Protein AF-A0A4U3M9Y3-F1 (afdb_monomer)

Secondary structure (DSSP, 8-state):
-EEEE-SSSS-EEEE---HHHHHHHHHHHTPPPPPPSS---HHHHHHHHHGGG-HHHHHHHHHHHHHHHHHHHHHHTT--HHHHHHHHHHHHHHHHHHHHHHHHHHHHHHTT--

Solvent-accessible surface area (backbone atoms only — not comparable to full-atom values): 6788 Å² total; per-residue (Å²): 87,79,48,78,53,76,79,96,56,80,83,40,79,44,81,46,85,41,73,70,52,51,54,48,49,54,53,55,74,72,53,82,83,73,83,70,94,63,87,89,44,72,70,56,54,52,37,68,73,44,50,93,69,25,59,69,54,47,55,54,49,47,53,51,46,55,51,51,45,54,53,39,56,56,52,41,76,77,43,56,73,72,54,30,52,52,34,50,58,50,45,56,51,48,50,53,50,47,58,47,45,54,54,51,55,51,56,55,48,60,66,70,80,107

Foldseek 3Di:
DWDWDDDPDPIDIDDDQDPVNVVVVVVVVPDDDPDDPDDPDPLVVQCVVCPLNCLVVLVVLLVVLVVVLVVLVVCLVPDDPVSVVVSVVSNVVSVVSNVVSVVVNVVSVVVVVD

Organism: NCBI:txid2575442

Structure (mmCIF, N/CA/C/O backbone):
data_AF-A0A4U3M9Y3-F1
#
_entry.id   AF-A0A4U3M9Y3-F1
#
loop_
_atom_site.group_PDB
_atom_site.id
_atom_site.type_symbol
_atom_site.label_atom_id
_atom_site.label_alt_id
_atom_site.label_comp_id
_atom_site.label_asym_id
_atom_site.label_entity_id
_atom_site.label_seq_id
_atom_site.pdbx_PDB_ins_code
_atom_site.Cartn_x
_atom_site.Cartn_y
_atom_site.Cartn_z
_atom_site.occupancy
_atom_site.B_iso_or_equiv
_atom_site.auth_seq_id
_atom_site.auth_comp_id
_atom_site.auth_asym_id
_atom_site.auth_atom_id
_atom_site.pdbx_PDB_model_num
ATOM 1 N N . MET A 1 1 ? -31.447 -4.740 13.528 1.00 58.19 1 MET A N 1
ATOM 2 C CA . MET A 1 1 ? -32.795 -4.172 13.278 1.00 58.19 1 MET A CA 1
ATOM 3 C C . MET A 1 1 ? -32.628 -2.915 12.443 1.00 58.19 1 MET A C 1
ATOM 5 O O . MET A 1 1 ? -31.574 -2.295 12.556 1.00 58.19 1 MET A O 1
ATOM 9 N N . ALA A 1 2 ? -33.591 -2.600 11.576 1.00 66.00 2 ALA A N 1
ATOM 10 C CA . ALA A 1 2 ? -33.560 -1.390 10.760 1.00 66.00 2 ALA A CA 1
ATOM 11 C C . ALA A 1 2 ? -34.576 -0.387 11.314 1.00 66.00 2 ALA A C 1
ATOM 13 O O . ALA A 1 2 ? -35.735 -0.750 11.510 1.00 66.00 2 ALA A O 1
ATOM 14 N N . GLU A 1 3 ? -34.136 0.835 11.591 1.00 68.12 3 GLU A N 1
ATOM 15 C CA . GLU A 1 3 ? -34.989 1.927 12.066 1.00 68.12 3 GLU A CA 1
ATOM 16 C C . GLU A 1 3 ? -34.945 3.069 11.051 1.00 68.12 3 GLU A C 1
ATOM 18 O O . GLU A 1 3 ? -33.887 3.380 10.502 1.00 68.12 3 GLU A O 1
ATOM 23 N N . THR A 1 4 ? -36.096 3.675 10.771 1.00 65.00 4 THR A N 1
ATOM 24 C CA . THR A 1 4 ? -36.205 4.760 9.791 1.00 65.00 4 THR A CA 1
ATOM 25 C C . THR A 1 4 ? -36.381 6.074 10.534 1.00 65.00 4 THR A C 1
ATOM 27 O O . THR A 1 4 ? -37.336 6.216 11.294 1.00 65.00 4 THR A O 1
ATOM 30 N N . GLN A 1 5 ? -35.474 7.032 10.327 1.00 58.25 5 GLN A N 1
ATOM 31 C CA . GLN A 1 5 ? -35.570 8.367 10.927 1.00 58.25 5 GLN A CA 1
ATOM 32 C C . GLN A 1 5 ? -35.864 9.427 9.856 1.00 58.25 5 GLN A C 1
ATOM 34 O O . GLN A 1 5 ? -35.186 9.494 8.827 1.00 58.25 5 GLN A O 1
ATOM 39 N N . GLN A 1 6 ? -36.865 10.274 10.122 1.00 53.84 6 GLN A N 1
ATOM 40 C CA . GLN A 1 6 ? -37.197 11.472 9.344 1.00 53.84 6 GLN A CA 1
ATOM 41 C C . GLN A 1 6 ? -37.090 12.711 10.245 1.00 53.84 6 GLN A C 1
ATOM 43 O O . GLN A 1 6 ? -38.057 13.131 10.871 1.00 53.84 6 GLN A O 1
ATOM 48 N N . GLU A 1 7 ? -35.908 13.326 10.283 1.00 55.41 7 GLU A N 1
ATOM 49 C CA . GLU A 1 7 ? -35.724 14.687 10.801 1.00 55.41 7 GLU A CA 1
ATOM 50 C C . GLU A 1 7 ? -35.435 15.629 9.626 1.00 55.41 7 GLU A C 1
ATOM 52 O O . GLU A 1 7 ? -34.288 15.859 9.250 1.00 55.41 7 GLU A O 1
ATOM 57 N N . GLY A 1 8 ? -36.498 16.129 8.986 1.00 66.06 8 GLY A N 1
ATOM 58 C CA . GLY A 1 8 ? -36.443 17.276 8.064 1.00 66.06 8 GLY A CA 1
ATOM 59 C C . GLY A 1 8 ? -35.620 17.125 6.771 1.00 66.06 8 GLY A C 1
ATOM 60 O O . GLY A 1 8 ? -35.475 18.106 6.045 1.00 66.06 8 GLY A O 1
ATOM 61 N N . GLY A 1 9 ? -35.100 15.934 6.461 1.00 71.75 9 GLY A N 1
ATOM 62 C CA . GLY A 1 9 ? -34.314 15.624 5.259 1.00 71.75 9 GLY A CA 1
ATOM 63 C C . GLY A 1 9 ? -34.713 14.288 4.610 1.00 71.75 9 GLY A C 1
ATOM 64 O O . GLY A 1 9 ? -35.709 13.690 5.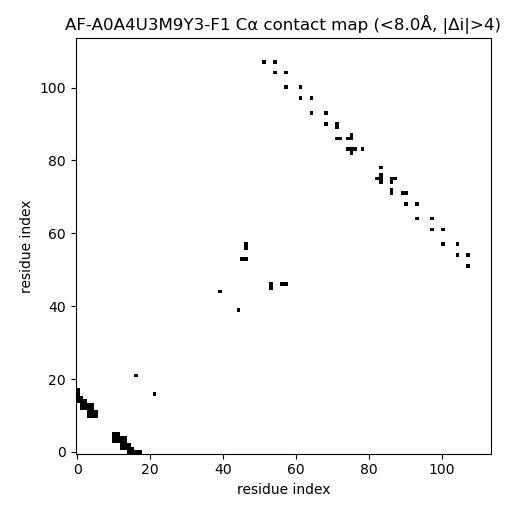018 1.00 71.75 9 GLY A O 1
ATOM 65 N N . PRO A 1 10 ? -33.962 13.807 3.595 1.00 79.00 10 PRO A N 1
ATOM 66 C CA . PRO A 1 10 ? -34.239 12.531 2.933 1.00 79.00 10 PRO A CA 1
ATOM 67 C C . PRO A 1 10 ? -34.314 11.386 3.943 1.00 79.00 10 PRO A C 1
ATOM 69 O O . PRO A 1 10 ? -33.529 11.350 4.890 1.00 79.00 10 PRO A O 1
ATOM 72 N N . GLU A 1 11 ? -35.236 10.455 3.717 1.00 78.69 11 GLU A N 1
ATOM 73 C CA . GLU A 1 11 ? -35.422 9.271 4.553 1.00 78.69 11 GLU A CA 1
ATOM 74 C C . GLU A 1 11 ? -34.104 8.494 4.704 1.00 78.69 11 GLU A C 1
ATOM 76 O O . GLU A 1 11 ? -33.418 8.199 3.720 1.00 78.69 11 GLU A O 1
ATOM 81 N N . ARG A 1 12 ? -33.727 8.191 5.951 1.00 85.81 12 ARG A N 1
ATOM 82 C CA . ARG A 1 12 ? -32.514 7.432 6.278 1.00 85.81 12 ARG A CA 1
ATOM 83 C C . ARG A 1 12 ? -32.897 6.135 6.967 1.00 85.81 12 ARG A C 1
ATOM 85 O O . ARG A 1 12 ? -33.576 6.154 7.992 1.00 85.81 12 ARG A O 1
ATOM 92 N N . VAL A 1 13 ? -32.397 5.026 6.431 1.00 86.88 13 VAL A N 1
ATOM 93 C CA . VAL A 1 13 ? -32.480 3.714 7.078 1.00 86.88 13 VAL A CA 1
ATOM 94 C C . VAL A 1 13 ? -31.212 3.501 7.894 1.00 86.88 13 VAL A C 1
ATOM 96 O O . VAL A 1 13 ? -30.111 3.425 7.346 1.00 86.88 13 VAL A O 1
ATOM 99 N N . LEU A 1 14 ? -31.369 3.420 9.211 1.00 89.12 14 LEU A N 1
ATOM 100 C CA . LEU A 1 14 ? -30.306 3.081 10.147 1.00 89.12 14 LEU A CA 1
ATOM 101 C C . LEU A 1 14 ? -30.257 1.570 10.334 1.00 89.12 14 LEU A C 1
ATOM 103 O O . LEU A 1 14 ? -31.280 0.931 10.570 1.00 89.12 14 LEU A O 1
ATOM 107 N N . TYR A 1 15 ? -29.054 1.008 10.274 1.00 91.25 15 TYR A N 1
ATOM 108 C CA . TYR A 1 15 ? -28.816 -0.413 10.496 1.00 91.25 15 TYR A CA 1
ATOM 109 C C . TYR A 1 15 ? -28.093 -0.622 11.823 1.00 91.25 15 TYR A C 1
ATOM 111 O O . TYR A 1 15 ? -27.054 -0.015 12.075 1.00 91.25 15 TYR A O 1
ATOM 119 N N . ALA A 1 16 ? -28.616 -1.529 12.645 1.00 94.00 16 ALA A N 1
ATOM 120 C CA . ALA A 1 16 ? -27.942 -2.020 13.841 1.00 94.00 16 ALA A CA 1
ATOM 121 C C . ALA A 1 16 ? -27.546 -3.492 13.672 1.00 94.00 16 ALA A C 1
ATOM 123 O O . ALA A 1 16 ? -28.370 -4.308 13.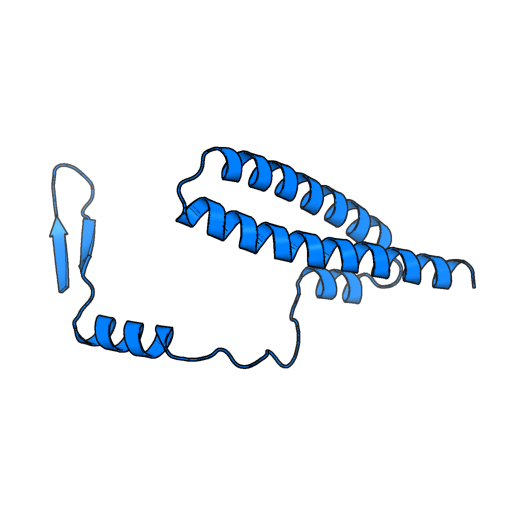229 1.00 94.00 16 ALA A O 1
ATOM 124 N N . ILE A 1 17 ? -26.306 -3.821 14.061 1.00 95.69 17 ILE A N 1
ATOM 125 C CA . ILE A 1 17 ? -25.794 -5.197 14.084 1.00 95.69 17 ILE A CA 1
ATOM 126 C C . ILE A 1 17 ? -26.702 -6.078 14.952 1.00 95.69 17 ILE A C 1
ATOM 128 O O . ILE A 1 17 ? -27.170 -5.658 16.009 1.00 95.69 17 ILE A O 1
ATOM 132 N N . THR A 1 18 ? -26.989 -7.289 14.485 1.00 97.38 18 THR A N 1
ATOM 133 C CA . THR A 1 18 ? -27.772 -8.284 15.229 1.00 97.38 18 THR A CA 1
ATOM 134 C C . THR A 1 18 ? -26.860 -9.132 16.111 1.00 97.38 18 THR A C 1
ATOM 136 O O . THR A 1 18 ? -25.653 -9.192 15.876 1.00 97.38 18 THR A O 1
ATOM 139 N N . ASP A 1 19 ? -27.423 -9.872 17.065 1.00 97.56 19 ASP A N 1
ATOM 140 C CA . ASP A 1 19 ? -26.646 -10.846 17.847 1.00 97.56 19 ASP A CA 1
ATOM 141 C C . ASP A 1 19 ? -25.999 -11.910 16.949 1.00 97.56 19 ASP A C 1
ATOM 143 O O . ASP A 1 19 ? -24.834 -12.263 17.131 1.00 97.56 19 ASP A O 1
ATOM 147 N N . SER A 1 20 ? -26.715 -12.361 15.910 1.00 97.38 20 SER A N 1
ATOM 148 C CA . SER A 1 20 ? -26.158 -13.270 14.901 1.00 97.38 20 SER A CA 1
ATOM 149 C C . SER A 1 20 ? -24.997 -12.643 14.125 1.00 97.38 20 SER A C 1
ATOM 151 O O . SER A 1 20 ? -24.004 -13.320 13.865 1.00 97.38 20 SER A O 1
ATOM 153 N N . GLY A 1 21 ? -25.090 -11.351 13.796 1.00 97.88 21 GLY A N 1
ATOM 154 C CA . GLY A 1 21 ? -24.030 -10.600 13.129 1.00 97.88 21 GLY A CA 1
ATOM 155 C C . GLY A 1 21 ? -22.820 -10.383 14.033 1.00 97.88 21 GLY A C 1
ATOM 156 O O . GLY A 1 21 ? -21.690 -10.492 13.573 1.00 97.88 21 GLY A O 1
ATOM 157 N N . ARG A 1 22 ? -23.036 -10.157 15.334 1.00 98.00 22 ARG A N 1
ATOM 158 C CA . ARG A 1 22 ? -21.952 -10.080 16.320 1.00 98.00 22 ARG A CA 1
ATOM 159 C C . ARG A 1 22 ? -21.239 -11.426 16.452 1.00 98.00 22 ARG A C 1
ATOM 161 O O . ARG A 1 22 ? -20.017 -11.456 16.431 1.00 98.00 22 ARG A O 1
ATOM 168 N N . ALA A 1 23 ? -21.980 -12.532 16.509 1.00 98.19 23 ALA A N 1
ATOM 169 C CA . ALA A 1 23 ? -21.389 -13.870 16.541 1.00 98.19 23 ALA A CA 1
ATOM 170 C C . ALA A 1 23 ? -20.606 -14.208 15.257 1.00 98.19 23 ALA A C 1
ATOM 172 O O . ALA A 1 23 ? -19.579 -14.877 15.328 1.00 98.19 23 ALA A O 1
ATOM 173 N N . GLU A 1 24 ? -21.077 -13.759 14.090 1.00 97.75 24 GLU A N 1
ATOM 174 C CA . GLU A 1 24 ? -20.341 -13.902 12.826 1.00 97.75 24 GLU A CA 1
ATOM 175 C C . GLU A 1 24 ? -19.065 -13.060 12.808 1.00 97.75 24 GLU A C 1
ATOM 177 O O . GLU A 1 24 ? -18.013 -13.565 12.428 1.00 97.75 24 GLU A O 1
ATOM 182 N N . LEU A 1 25 ? -19.129 -11.814 13.285 1.00 97.12 25 LEU A N 1
ATOM 183 C CA . LEU A 1 25 ? -17.957 -10.948 13.397 1.00 97.12 25 LEU A CA 1
ATOM 184 C C . LEU A 1 25 ? -16.883 -11.567 14.300 1.00 97.12 25 LEU A C 1
ATOM 186 O O . LEU A 1 25 ? -15.717 -11.586 13.925 1.00 97.12 25 LEU A O 1
ATOM 190 N N . GLU A 1 26 ? -17.272 -12.118 15.451 1.00 97.75 26 GLU A N 1
ATOM 191 C CA . GLU A 1 26 ? -16.341 -12.821 16.342 1.00 97.75 26 GLU A CA 1
ATOM 192 C C . GLU A 1 26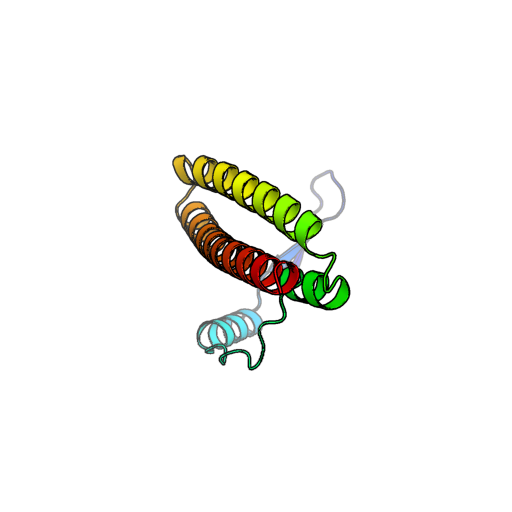 ? -15.705 -14.034 15.655 1.00 97.75 26 GLU A C 1
ATOM 194 O O . GLU A 1 26 ? -14.494 -14.225 15.738 1.00 97.75 26 GLU A O 1
ATOM 199 N N . ARG A 1 27 ? -16.484 -14.846 14.927 1.00 97.25 27 ARG A N 1
ATOM 200 C CA . ARG A 1 27 ? -15.919 -15.965 14.154 1.00 97.25 27 ARG A CA 1
ATOM 201 C C . ARG A 1 27 ? -14.905 -15.483 13.123 1.00 97.25 27 ARG A C 1
ATOM 203 O O . ARG A 1 27 ? -13.832 -16.067 13.023 1.00 97.25 27 ARG A O 1
ATOM 210 N N . TRP A 1 28 ? -15.239 -14.424 12.391 1.00 96.06 28 TRP A N 1
ATOM 211 C CA . TRP A 1 28 ? -14.370 -13.854 11.368 1.00 96.06 28 TRP A CA 1
ATOM 212 C C . TRP A 1 28 ? -13.068 -13.296 11.960 1.00 96.06 28 TRP A C 1
ATOM 214 O O . TRP A 1 28 ? -11.997 -13.604 11.452 1.00 96.06 28 TRP A O 1
ATOM 224 N N . LEU A 1 29 ? -13.133 -12.564 13.078 1.00 96.25 29 LEU A N 1
ATOM 225 C CA . LEU A 1 29 ? -11.951 -12.015 13.760 1.00 96.25 29 LEU A CA 1
ATOM 226 C C . LEU A 1 29 ? -10.990 -13.095 14.283 1.00 96.25 29 LEU A C 1
ATOM 228 O O . LEU A 1 29 ? -9.796 -12.837 14.419 1.00 96.25 29 LEU A O 1
ATOM 232 N N . ASN A 1 30 ? -11.503 -14.289 14.589 1.00 96.94 30 ASN A N 1
ATOM 233 C CA . ASN A 1 30 ? -10.713 -15.417 15.086 1.00 96.94 30 ASN A CA 1
ATOM 234 C C . ASN A 1 30 ? -10.265 -16.384 13.974 1.00 96.94 30 ASN A C 1
ATOM 236 O O . ASN A 1 30 ? -9.551 -17.351 14.252 1.00 96.94 30 ASN A O 1
ATOM 240 N N . ALA A 1 31 ? -10.675 -16.151 12.726 1.00 96.00 31 ALA A N 1
ATOM 241 C CA . ALA A 1 31 ? -10.232 -16.936 11.585 1.00 96.00 31 ALA A CA 1
ATOM 242 C C . ALA A 1 31 ? -8.877 -16.420 11.077 1.00 96.00 31 ALA A C 1
ATOM 244 O O . ALA A 1 31 ? -8.683 -15.224 10.872 1.00 96.00 31 ALA A O 1
ATOM 245 N N . VAL A 1 32 ? -7.929 -17.332 10.852 1.00 94.00 32 VAL A N 1
ATOM 246 C CA . VAL A 1 32 ? -6.641 -16.999 10.228 1.00 94.00 32 VAL A CA 1
ATOM 247 C C . VAL A 1 32 ? -6.794 -17.056 8.715 1.00 94.00 32 VAL A C 1
ATOM 249 O O . VAL A 1 32 ? -7.274 -18.054 8.178 1.00 94.00 32 VAL A O 1
ATOM 252 N N . GLU A 1 33 ? -6.330 -16.015 8.028 1.00 87.38 33 GLU A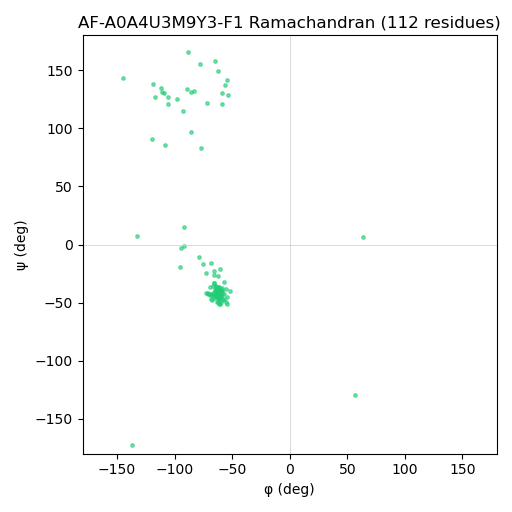 N 1
ATOM 253 C CA . GLU A 1 33 ? -6.254 -16.021 6.570 1.00 87.38 33 GLU A CA 1
ATOM 254 C C . GLU A 1 33 ? -5.121 -16.967 6.121 1.00 87.38 33 GLU A C 1
ATOM 256 O O . GLU A 1 33 ? -3.965 -16.773 6.526 1.00 87.38 33 GLU A O 1
ATOM 261 N N . PRO A 1 34 ? -5.400 -18.007 5.313 1.00 84.31 34 PRO A N 1
ATOM 262 C CA . PRO A 1 34 ? -4.346 -18.837 4.751 1.00 84.31 34 PRO A CA 1
ATOM 263 C C . PRO A 1 34 ? -3.441 -17.999 3.845 1.00 84.31 34 PRO A C 1
ATOM 265 O O . PRO A 1 34 ? -3.874 -17.052 3.189 1.00 84.31 34 PRO A O 1
ATOM 268 N N . SER A 1 35 ? -2.164 -18.371 3.757 1.00 81.81 35 SER A N 1
ATOM 269 C CA . SER A 1 35 ? -1.264 -17.731 2.799 1.00 81.81 35 SER A CA 1
ATOM 270 C C . SER A 1 35 ? -1.805 -17.916 1.382 1.00 81.81 35 SER A C 1
ATOM 272 O O . SER A 1 35 ? -1.988 -19.047 0.926 1.00 81.81 35 SER A O 1
ATOM 274 N N . ALA A 1 36 ? -2.061 -16.805 0.689 1.00 76.69 36 ALA A N 1
ATOM 275 C CA . ALA A 1 36 ? -2.538 -16.853 -0.683 1.00 76.69 36 ALA A CA 1
ATOM 276 C C . ALA A 1 36 ? -1.520 -17.615 -1.559 1.00 76.69 36 ALA A C 1
ATOM 278 O O . ALA A 1 36 ? -0.329 -17.291 -1.527 1.00 76.69 36 ALA A O 1
ATOM 279 N N . PRO A 1 37 ? -1.954 -18.606 -2.361 1.00 68.69 37 PRO A N 1
ATOM 280 C CA . PRO A 1 37 ? -1.045 -19.409 -3.182 1.00 68.69 37 PRO A CA 1
ATOM 281 C C . PRO A 1 37 ? -0.403 -18.605 -4.325 1.00 68.69 37 PRO A C 1
ATOM 283 O O . PRO A 1 37 ? 0.586 -19.041 -4.908 1.00 68.69 37 PRO A O 1
ATOM 286 N N . TYR A 1 38 ? -0.946 -17.428 -4.646 1.00 65.81 38 TYR A N 1
ATOM 287 C CA . TYR A 1 38 ? -0.394 -16.484 -5.609 1.00 65.81 38 TYR A CA 1
ATOM 288 C C . TYR A 1 38 ? -0.646 -15.044 -5.155 1.00 65.81 38 TYR A C 1
ATOM 290 O O . TYR A 1 38 ? -1.710 -14.710 -4.635 1.00 65.81 38 TYR A O 1
ATOM 298 N N . VAL A 1 39 ? 0.324 -14.163 -5.403 1.00 69.06 39 VAL A N 1
ATOM 299 C CA . VAL A 1 39 ? 0.156 -12.720 -5.207 1.00 69.06 39 VAL A CA 1
ATOM 300 C C . VAL A 1 39 ? -0.460 -12.145 -6.483 1.00 69.06 39 VAL A C 1
ATOM 302 O O . VAL A 1 39 ? 0.233 -11.894 -7.468 1.00 69.06 39 VAL A O 1
ATOM 305 N N . ALA A 1 40 ? -1.781 -11.965 -6.492 1.00 65.62 40 ALA A N 1
ATOM 306 C CA . ALA A 1 40 ? -2.483 -11.295 -7.586 1.00 65.62 40 ALA A CA 1
ATOM 307 C C . ALA A 1 40 ? -2.299 -9.771 -7.476 1.00 65.62 40 ALA A C 1
ATOM 309 O O . ALA A 1 40 ? -3.146 -9.068 -6.933 1.00 65.62 40 ALA A O 1
ATOM 310 N N . SER A 1 41 ? -1.172 -9.256 -7.975 1.00 80.88 41 SER A N 1
ATOM 311 C CA . SER A 1 41 ? -0.889 -7.816 -7.988 1.00 80.88 41 SER A CA 1
ATOM 312 C C . SER A 1 41 ? -1.223 -7.186 -9.351 1.00 80.88 41 SER A C 1
ATOM 314 O O . SER A 1 41 ? -0.671 -7.618 -10.369 1.00 80.88 41 SER A O 1
ATOM 316 N N . PRO A 1 42 ? -2.061 -6.129 -9.410 1.00 89.94 42 PRO A N 1
ATOM 317 C CA . PRO A 1 42 ? -2.299 -5.364 -10.637 1.00 89.94 42 PRO A CA 1
ATOM 318 C C . PRO A 1 42 ? -1.020 -4.782 -11.256 1.00 89.94 42 PRO A C 1
ATOM 320 O O . PRO A 1 42 ? -0.921 -4.676 -12.479 1.00 89.94 42 PRO A O 1
ATOM 323 N N . LEU A 1 43 ? -0.034 -4.434 -10.420 1.00 91.94 43 LEU A N 1
ATOM 324 C CA . LEU A 1 43 ? 1.289 -3.983 -10.851 1.00 91.94 43 LEU A CA 1
ATOM 325 C C . LEU A 1 43 ? 1.995 -5.082 -11.656 1.00 91.94 43 LEU A C 1
ATOM 327 O O . LEU A 1 43 ? 2.406 -4.845 -12.793 1.00 91.94 43 LEU A O 1
ATOM 331 N N . PHE A 1 44 ? 2.057 -6.302 -11.111 1.00 91.44 44 PHE A N 1
ATOM 332 C CA . PHE A 1 44 ? 2.647 -7.443 -11.812 1.00 91.44 44 PHE A CA 1
ATOM 333 C C . PHE A 1 44 ? 1.893 -7.774 -13.104 1.00 91.44 44 PHE A C 1
ATOM 335 O O . PHE A 1 44 ? 2.519 -7.953 -14.146 1.00 91.44 44 PHE A O 1
ATOM 342 N N . ALA A 1 45 ? 0.557 -7.794 -13.066 1.00 92.62 45 ALA A N 1
ATOM 343 C CA . ALA A 1 45 ? -0.260 -8.091 -14.241 1.00 92.62 45 ALA A CA 1
ATOM 344 C C . ALA A 1 45 ? 0.028 -7.127 -15.407 1.00 92.62 45 ALA A C 1
ATOM 346 O O . ALA A 1 45 ? 0.177 -7.559 -16.550 1.00 92.62 45 ALA A O 1
ATOM 347 N N . ARG A 1 46 ? 0.176 -5.825 -15.128 1.00 94.12 46 ARG A N 1
ATOM 3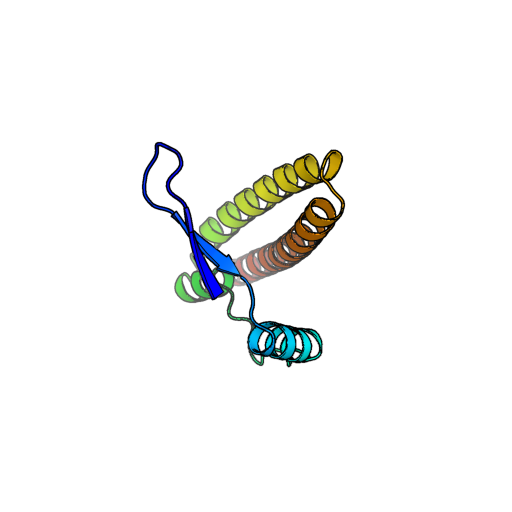48 C CA . ARG A 1 46 ? 0.525 -4.824 -16.150 1.00 94.12 46 ARG A CA 1
ATOM 349 C C . ARG A 1 46 ? 1.919 -5.039 -16.730 1.00 94.12 46 ARG A C 1
ATOM 351 O O . ARG A 1 46 ? 2.085 -4.918 -17.940 1.00 94.12 46 ARG A O 1
ATOM 358 N N . VAL A 1 47 ? 2.900 -5.390 -15.899 1.00 93.69 47 VAL A N 1
ATOM 359 C CA . VAL A 1 47 ? 4.263 -5.703 -16.359 1.00 93.69 47 VAL A CA 1
ATOM 360 C C . VAL A 1 47 ? 4.276 -6.963 -17.223 1.00 93.69 47 VAL A C 1
ATOM 362 O O . VAL A 1 47 ? 4.876 -6.954 -18.294 1.00 93.69 47 VAL A O 1
ATOM 365 N N . ALA A 1 48 ? 3.567 -8.016 -16.810 1.00 91.50 48 ALA A N 1
ATOM 366 C CA . ALA A 1 48 ? 3.472 -9.264 -17.564 1.00 91.50 48 ALA A CA 1
ATOM 367 C C . ALA A 1 48 ? 2.878 -9.052 -18.967 1.00 91.50 48 ALA A C 1
ATOM 369 O O . ALA A 1 48 ? 3.369 -9.628 -19.934 1.00 91.50 48 ALA A O 1
ATOM 370 N N . VAL A 1 49 ? 1.863 -8.188 -19.090 1.00 93.75 49 VAL A N 1
ATOM 371 C CA . VAL A 1 49 ? 1.259 -7.837 -20.386 1.00 93.75 49 VAL A CA 1
ATOM 372 C C . VAL A 1 49 ? 2.173 -6.933 -21.220 1.00 93.75 49 VAL A C 1
ATOM 374 O O . VAL A 1 49 ? 2.288 -7.130 -22.426 1.00 93.75 49 VAL A O 1
ATOM 377 N N . ALA A 1 50 ? 2.826 -5.943 -20.605 1.00 92.19 50 ALA A N 1
ATOM 378 C CA . ALA A 1 50 ? 3.688 -4.996 -21.316 1.00 92.19 50 ALA A CA 1
ATOM 379 C C . ALA A 1 50 ? 5.025 -5.612 -21.782 1.00 92.19 50 ALA A C 1
ATOM 381 O O . ALA A 1 50 ? 5.633 -5.122 -22.738 1.00 92.19 50 ALA A O 1
ATOM 382 N N . GLY A 1 51 ? 5.495 -6.677 -21.124 1.00 89.06 51 GLY A N 1
ATOM 383 C CA . GLY A 1 51 ? 6.731 -7.372 -21.475 1.00 89.06 51 GLY A CA 1
ATOM 384 C C . GLY A 1 51 ? 7.940 -6.431 -21.483 1.00 89.06 51 GLY A C 1
ATOM 385 O O . GLY A 1 51 ? 8.155 -5.670 -20.541 1.00 89.06 51 GLY A O 1
ATOM 386 N N . LYS A 1 52 ? 8.727 -6.450 -22.570 1.00 84.88 52 LYS A N 1
ATOM 387 C CA . LYS A 1 52 ? 9.933 -5.610 -22.716 1.00 84.88 52 LYS A CA 1
ATOM 388 C C . LYS A 1 52 ? 9.652 -4.099 -22.663 1.00 84.88 52 LYS A C 1
ATOM 390 O O . LYS A 1 52 ? 10.560 -3.342 -22.356 1.00 84.88 52 LYS A O 1
ATOM 395 N N . ALA A 1 53 ? 8.416 -3.663 -22.918 1.00 88.19 53 ALA A N 1
ATOM 396 C CA . ALA A 1 53 ? 8.020 -2.251 -22.914 1.00 88.19 53 ALA A CA 1
ATOM 397 C C . ALA A 1 53 ? 7.487 -1.757 -21.549 1.00 88.19 53 ALA A C 1
ATOM 399 O O . ALA A 1 53 ? 6.816 -0.726 -21.468 1.00 88.19 53 ALA A O 1
ATOM 400 N N . ALA A 1 54 ? 7.710 -2.511 -20.466 1.00 94.69 54 ALA A N 1
ATOM 401 C CA . ALA A 1 54 ? 7.209 -2.169 -19.133 1.00 94.69 54 ALA A CA 1
ATOM 402 C C . ALA A 1 54 ? 8.031 -1.091 -18.393 1.00 94.69 54 ALA A C 1
ATOM 404 O O . ALA A 1 54 ? 7.566 -0.577 -17.376 1.00 94.69 54 ALA A O 1
ATOM 405 N N . ASP A 1 55 ? 9.216 -0.722 -18.880 1.00 93.38 55 ASP A N 1
ATOM 406 C CA . ASP A 1 55 ? 10.145 0.227 -18.251 1.00 93.38 55 ASP A CA 1
ATOM 407 C C . ASP A 1 55 ? 9.492 1.585 -17.938 1.00 93.38 55 ASP A C 1
ATOM 409 O O . ASP A 1 55 ? 9.494 2.045 -16.793 1.00 93.38 55 ASP A O 1
ATOM 413 N N . GLY A 1 56 ? 8.832 2.193 -18.925 1.00 93.56 56 GLY A N 1
ATOM 414 C CA . GLY A 1 56 ? 8.146 3.467 -18.756 1.00 93.56 56 GLY A CA 1
ATOM 415 C C . GLY A 1 56 ? 6.962 3.369 -17.793 1.00 93.56 56 GLY A C 1
ATOM 416 O O . GLY A 1 56 ? 6.669 4.326 -17.075 1.00 93.56 56 GLY A O 1
ATOM 417 N N . TYR A 1 57 ? 6.277 2.222 -17.752 1.00 95.75 57 TYR A N 1
ATOM 418 C CA . TYR A 1 57 ? 5.213 1.984 -16.776 1.00 95.75 57 TYR A CA 1
ATOM 419 C C . TYR A 1 57 ? 5.775 1.887 -15.353 1.00 95.75 57 TYR A C 1
ATOM 421 O O . TYR A 1 57 ? 5.275 2.576 -14.465 1.00 95.75 57 TYR A O 1
ATOM 429 N N . LEU A 1 58 ? 6.832 1.099 -15.154 1.00 96.56 58 LEU A N 1
ATOM 430 C CA . LEU A 1 58 ? 7.495 0.913 -13.864 1.00 96.56 58 LEU A CA 1
ATOM 431 C C . LEU A 1 58 ? 8.028 2.234 -13.297 1.00 96.56 58 LEU A C 1
ATOM 433 O O . LEU A 1 58 ? 7.810 2.517 -12.121 1.00 96.56 58 LEU A O 1
ATOM 437 N N . LEU A 1 59 ? 8.636 3.086 -14.130 1.00 96.81 59 LEU A N 1
ATOM 438 C CA . LEU A 1 59 ? 9.098 4.414 -13.711 1.00 96.81 59 LEU A CA 1
ATOM 439 C C . LEU A 1 59 ? 7.942 5.318 -13.264 1.00 96.81 59 LEU A C 1
ATOM 441 O O . LEU A 1 59 ? 8.020 5.947 -12.211 1.00 96.81 59 LEU A O 1
ATOM 445 N N . ARG A 1 60 ? 6.833 5.358 -14.014 1.00 97.44 60 ARG A N 1
ATOM 446 C CA . ARG A 1 60 ? 5.649 6.135 -13.602 1.00 97.44 60 ARG A CA 1
ATOM 447 C C . ARG A 1 60 ? 5.015 5.583 -12.328 1.00 97.44 60 ARG A C 1
ATOM 449 O O . ARG A 1 60 ? 4.572 6.358 -11.485 1.00 97.44 60 ARG A O 1
ATOM 456 N N . GLN A 1 61 ? 4.976 4.259 -12.180 1.00 97.38 61 GLN A N 1
ATOM 457 C CA . GLN A 1 61 ? 4.449 3.617 -10.981 1.00 97.38 61 GLN A CA 1
ATOM 458 C C . GLN A 1 61 ? 5.307 3.946 -9.755 1.00 97.38 61 GLN A C 1
ATOM 460 O O . GLN A 1 61 ? 4.762 4.277 -8.708 1.00 97.38 61 GLN A O 1
ATOM 465 N N . ARG A 1 62 ? 6.636 3.927 -9.900 1.00 98.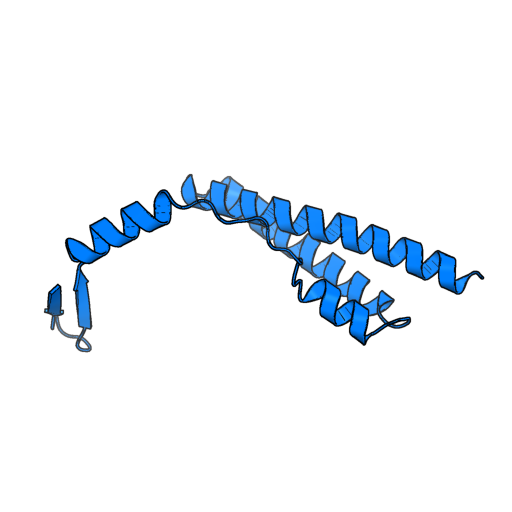00 62 ARG A N 1
ATOM 466 C CA . ARG A 1 62 ? 7.585 4.325 -8.856 1.00 98.00 62 ARG A CA 1
ATOM 467 C C . ARG A 1 62 ? 7.312 5.739 -8.346 1.00 98.00 62 ARG A C 1
ATOM 469 O O . ARG A 1 62 ? 7.209 5.946 -7.140 1.00 98.00 62 ARG A O 1
ATOM 476 N N . GLU A 1 63 ? 7.157 6.699 -9.255 1.00 98.31 63 GLU A N 1
ATOM 477 C CA . GLU A 1 63 ? 6.867 8.088 -8.883 1.00 98.31 63 GLU A CA 1
ATOM 478 C C . GLU A 1 63 ? 5.520 8.226 -8.162 1.00 98.31 63 GLU A C 1
ATOM 480 O O . GLU A 1 63 ? 5.429 8.932 -7.155 1.00 98.31 63 GLU A O 1
ATOM 485 N N . ALA A 1 64 ? 4.490 7.507 -8.620 1.00 98.12 64 ALA A N 1
ATOM 486 C CA . ALA A 1 64 ? 3.183 7.485 -7.965 1.00 98.12 64 ALA A CA 1
ATOM 487 C C . ALA A 1 64 ? 3.253 6.895 -6.545 1.00 98.12 64 ALA A C 1
ATOM 489 O O . ALA A 1 64 ? 2.701 7.473 -5.606 1.00 98.12 64 ALA A O 1
ATOM 490 N N . HIS A 1 65 ? 3.976 5.787 -6.366 1.00 97.88 65 HIS A N 1
ATOM 491 C CA . HIS A 1 65 ? 4.197 5.161 -5.061 1.00 97.88 65 HIS A CA 1
ATOM 492 C C . HIS A 1 65 ? 4.926 6.108 -4.102 1.00 97.88 65 HIS A C 1
ATOM 494 O O . HIS A 1 65 ? 4.455 6.333 -2.988 1.00 97.88 65 HIS A O 1
ATOM 500 N N . LEU A 1 66 ? 6.019 6.741 -4.546 1.00 98.50 66 LEU A N 1
ATOM 501 C CA . LEU A 1 66 ? 6.764 7.715 -3.740 1.00 98.50 66 LEU A CA 1
ATOM 502 C C . LEU A 1 66 ? 5.913 8.934 -3.357 1.00 98.50 66 LEU A C 1
ATOM 504 O O . LEU A 1 66 ? 6.033 9.438 -2.239 1.00 98.50 66 LEU A O 1
ATOM 508 N N . ALA A 1 67 ? 5.058 9.415 -4.262 1.00 98.56 67 ALA A N 1
ATOM 509 C CA . ALA A 1 67 ? 4.120 10.493 -3.960 1.00 98.56 67 ALA A CA 1
ATOM 510 C C . ALA A 1 67 ? 3.136 10.091 -2.858 1.00 98.56 67 ALA A C 1
ATOM 512 O O . ALA A 1 67 ? 3.035 10.797 -1.853 1.00 98.56 67 ALA A O 1
ATOM 513 N N . ARG A 1 68 ? 2.506 8.917 -2.978 1.00 98.25 68 ARG A N 1
ATOM 514 C CA . ARG A 1 68 ? 1.559 8.441 -1.966 1.00 98.25 68 ARG A CA 1
ATOM 515 C C . ARG A 1 68 ? 2.222 8.181 -0.614 1.00 98.25 68 ARG A C 1
ATOM 517 O O . ARG A 1 68 ? 1.626 8.468 0.420 1.00 98.25 68 ARG A O 1
ATOM 524 N N . MET A 1 69 ? 3.464 7.695 -0.596 1.00 98.38 69 MET A N 1
ATOM 525 C CA . MET A 1 69 ? 4.209 7.533 0.657 1.00 98.38 69 MET A CA 1
ATOM 526 C C . MET A 1 69 ? 4.431 8.870 1.370 1.00 98.38 69 MET A C 1
ATOM 528 O O . MET A 1 69 ? 4.291 8.936 2.591 1.00 98.38 69 MET A O 1
ATOM 532 N N . ARG A 1 70 ? 4.739 9.950 0.636 1.00 98.19 70 ARG A N 1
ATOM 533 C CA . ARG A 1 70 ? 4.881 11.290 1.233 1.00 98.19 70 ARG A CA 1
ATOM 534 C C . ARG A 1 70 ? 3.575 11.775 1.858 1.00 98.19 70 ARG A C 1
ATOM 536 O O . ARG A 1 70 ? 3.603 12.293 2.970 1.00 98.19 70 ARG A O 1
ATOM 543 N N . GLU A 1 71 ? 2.452 11.570 1.175 1.00 97.00 71 GLU A N 1
ATOM 544 C CA . GLU A 1 71 ? 1.120 11.913 1.689 1.00 97.00 71 GLU A CA 1
ATOM 545 C C . GLU A 1 71 ? 0.804 11.143 2.977 1.00 97.00 71 GLU A C 1
ATOM 547 O O . GLU A 1 71 ? 0.508 11.754 3.998 1.00 97.00 71 GLU A O 1
ATOM 552 N N . LEU A 1 72 ? 0.966 9.816 2.967 1.00 97.25 72 LEU A N 1
ATOM 553 C CA . LEU A 1 72 ? 0.714 8.963 4.135 1.00 97.25 72 LEU A CA 1
ATOM 554 C C . LEU A 1 72 ? 1.625 9.302 5.325 1.00 97.25 72 LEU A C 1
ATOM 556 O O . LEU A 1 72 ? 1.183 9.288 6.472 1.00 97.25 72 LEU A O 1
ATOM 560 N N . THR A 1 73 ? 2.888 9.646 5.062 1.00 96.31 73 THR A N 1
ATOM 561 C CA . THR A 1 73 ? 3.828 10.088 6.106 1.00 96.31 73 THR A CA 1
ATOM 562 C C . THR A 1 73 ? 3.351 11.387 6.760 1.00 96.31 73 THR A C 1
ATOM 564 O O . THR A 1 73 ? 3.438 11.529 7.979 1.00 96.31 73 THR A O 1
ATOM 567 N N . ALA A 1 74 ? 2.820 12.325 5.970 1.00 95.00 74 ALA A N 1
ATOM 568 C CA . ALA A 1 74 ? 2.259 13.570 6.486 1.00 95.00 74 ALA A CA 1
ATOM 569 C C . ALA A 1 74 ? 0.951 13.334 7.263 1.00 95.00 74 ALA A C 1
ATOM 571 O O . ALA A 1 74 ? 0.791 13.876 8.354 1.00 95.00 74 ALA A O 1
ATOM 572 N N . GLU A 1 75 ? 0.053 12.488 6.748 1.00 91.44 75 GLU A N 1
ATOM 573 C CA . GLU A 1 75 ? -1.203 12.101 7.412 1.00 91.44 75 GLU A CA 1
ATOM 574 C C . GLU A 1 75 ? -0.942 11.456 8.787 1.00 91.44 75 GLU A C 1
ATOM 576 O O . GLU A 1 75 ? -1.619 11.760 9.772 1.00 91.44 75 GLU A O 1
ATOM 581 N N . LYS A 1 76 ? 0.087 10.606 8.889 1.00 90.50 76 LYS A N 1
ATOM 582 C CA . LYS A 1 76 ? 0.457 9.929 10.138 1.00 90.50 76 LYS A CA 1
ATOM 583 C C . LYS A 1 76 ? 0.956 10.890 11.230 1.00 90.50 76 LYS A C 1
ATOM 585 O O . LYS A 1 76 ? 0.820 10.575 12.410 1.00 90.50 76 LYS A O 1
ATOM 590 N N . ALA A 1 77 ? 1.502 12.055 10.879 1.00 89.06 77 ALA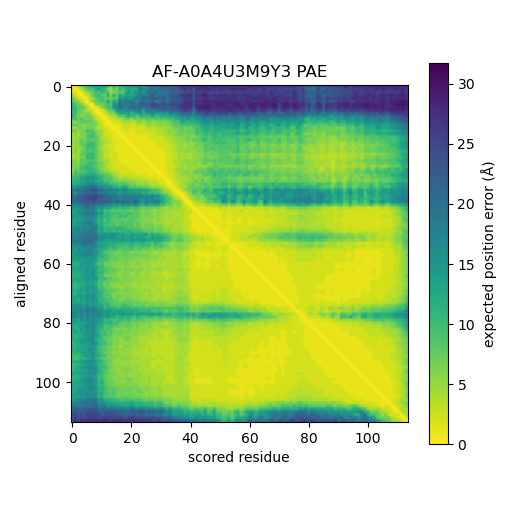 A N 1
ATOM 591 C CA . ALA A 1 77 ? 2.072 12.989 11.855 1.00 89.06 77 ALA A CA 1
ATOM 592 C C . ALA A 1 77 ? 1.032 13.601 12.817 1.00 89.06 77 ALA A C 1
ATOM 594 O O . ALA A 1 77 ? 1.396 14.042 13.906 1.00 89.06 77 ALA A O 1
ATOM 595 N N . SER A 1 78 ? -0.247 13.629 12.433 1.00 88.50 78 SER A N 1
ATOM 596 C CA . SER A 1 78 ? -1.337 14.230 13.218 1.00 88.50 78 SER A CA 1
ATOM 597 C C . SER A 1 78 ? -2.585 13.344 13.343 1.00 88.50 78 SER A C 1
ATOM 599 O O . SER A 1 78 ? -3.607 13.794 13.863 1.00 88.50 78 SER A O 1
ATOM 601 N N . GLY A 1 79 ? -2.518 12.093 12.879 1.00 88.94 79 GLY A N 1
ATOM 602 C CA . GLY A 1 79 ? -3.645 11.162 12.863 1.00 88.94 79 GLY A CA 1
ATOM 603 C C . GLY A 1 79 ? -3.951 10.513 14.217 1.00 88.94 79 GLY A C 1
ATOM 604 O O . GLY A 1 79 ? -3.082 10.337 15.072 1.00 88.94 79 GLY A O 1
ATOM 605 N N . ALA A 1 80 ? -5.202 10.085 14.397 1.00 95.69 80 ALA A N 1
ATOM 606 C CA . ALA A 1 80 ? -5.596 9.222 15.509 1.00 95.69 80 ALA A CA 1
ATOM 607 C C . ALA A 1 80 ? -4.908 7.839 15.408 1.00 95.69 80 ALA A C 1
ATOM 609 O O . ALA A 1 80 ? -4.563 7.413 14.303 1.00 95.69 80 ALA A O 1
ATOM 610 N N . PRO A 1 81 ? -4.770 7.067 16.506 1.00 95.62 81 PRO A N 1
ATOM 611 C CA . PRO A 1 81 ? -4.026 5.800 16.500 1.00 95.62 81 PRO A CA 1
ATOM 612 C C . PRO A 1 81 ? -4.435 4.803 15.403 1.00 95.62 81 PRO A C 1
ATOM 614 O O . PRO A 1 81 ? -3.576 4.196 14.770 1.00 95.62 81 PRO A O 1
ATOM 617 N N . ALA A 1 82 ? -5.735 4.669 15.120 1.00 94.19 82 ALA A N 1
ATOM 618 C CA . ALA A 1 82 ? -6.223 3.793 14.052 1.00 94.19 82 ALA A CA 1
ATOM 619 C C . ALA A 1 82 ? -5.812 4.277 12.647 1.00 94.19 82 ALA A C 1
ATOM 621 O O . ALA A 1 82 ? -5.508 3.463 11.778 1.00 94.19 82 ALA A O 1
ATOM 622 N N . GLN A 1 83 ? -5.765 5.595 12.428 1.00 93.69 83 GLN A N 1
ATOM 623 C CA . GLN A 1 83 ? -5.319 6.186 11.163 1.00 93.69 83 GLN A CA 1
ATOM 624 C C . GLN A 1 83 ? -3.813 6.006 10.978 1.00 93.69 83 GLN A C 1
ATOM 626 O O . GLN A 1 83 ? -3.370 5.639 9.896 1.00 93.69 83 GLN A O 1
ATOM 631 N N . VAL A 1 84 ? -3.039 6.199 12.050 1.00 96.25 84 VAL A N 1
ATOM 632 C CA . VAL A 1 84 ? -1.593 5.945 12.071 1.00 96.25 84 VAL A CA 1
ATOM 633 C C . VAL A 1 84 ? -1.292 4.490 11.710 1.00 96.25 84 VAL A C 1
ATOM 635 O O . VAL A 1 84 ? -0.467 4.238 10.836 1.00 96.25 84 VAL A O 1
ATOM 638 N N . LEU A 1 85 ? -2.006 3.541 12.323 1.00 96.25 85 LEU A N 1
ATOM 639 C CA . LEU A 1 85 ? -1.832 2.115 12.049 1.00 96.25 85 LEU A CA 1
ATOM 640 C C . LEU A 1 85 ? -2.187 1.753 10.598 1.00 96.25 85 LEU A C 1
ATOM 642 O O . LEU A 1 85 ? -1.464 0.995 9.953 1.00 96.25 85 LEU A O 1
ATOM 646 N N . ALA A 1 86 ? -3.277 2.313 10.066 1.00 95.06 86 ALA A N 1
ATOM 647 C CA . ALA A 1 86 ? -3.657 2.118 8.669 1.00 95.06 86 ALA A CA 1
ATOM 648 C C . ALA A 1 86 ? -2.618 2.710 7.699 1.00 95.06 86 ALA A C 1
ATOM 650 O O . ALA A 1 86 ? -2.290 2.085 6.689 1.00 95.06 86 ALA A O 1
ATOM 651 N N . ALA A 1 87 ? -2.072 3.889 8.016 1.00 96.62 87 ALA A N 1
ATOM 652 C CA . ALA A 1 87 ? -1.025 4.526 7.225 1.00 96.62 87 ALA A CA 1
ATOM 653 C C . ALA A 1 87 ? 0.266 3.698 7.221 1.00 96.62 87 ALA A C 1
ATOM 655 O O . ALA A 1 87 ? 0.842 3.491 6.156 1.00 96.62 87 ALA A O 1
ATOM 656 N N . ASP A 1 88 ? 0.680 3.163 8.372 1.00 97.19 88 ASP A N 1
ATOM 657 C CA . ASP A 1 88 ? 1.837 2.266 8.469 1.00 97.19 88 ASP A CA 1
ATOM 658 C C . ASP A 1 88 ? 1.656 1.016 7.613 1.00 97.19 88 ASP A C 1
ATOM 660 O O . ASP A 1 88 ? 2.504 0.696 6.780 1.00 97.19 88 ASP A O 1
ATOM 664 N N . TYR A 1 89 ? 0.505 0.354 7.734 1.00 96.56 89 TYR A N 1
ATOM 665 C CA . TYR A 1 89 ? 0.196 -0.814 6.916 1.00 96.56 89 TYR A CA 1
ATOM 666 C C . TYR A 1 89 ? 0.322 -0.514 5.412 1.00 96.56 89 TYR A C 1
ATOM 668 O O . TYR A 1 89 ? 0.958 -1.274 4.676 1.00 96.56 89 TYR A O 1
ATOM 676 N N . ALA A 1 90 ? -0.222 0.618 4.955 1.00 96.62 90 ALA A N 1
ATOM 677 C CA . ALA A 1 90 ? -0.127 1.039 3.560 1.00 96.62 90 ALA A CA 1
ATOM 678 C C . ALA A 1 90 ? 1.315 1.379 3.136 1.00 96.62 90 ALA A C 1
ATOM 680 O O . ALA A 1 90 ? 1.744 0.976 2.053 1.00 96.62 90 ALA A O 1
ATOM 681 N N . LEU A 1 91 ? 2.085 2.069 3.984 1.00 97.62 91 LEU A N 1
ATOM 682 C CA . LEU A 1 91 ? 3.491 2.399 3.729 1.00 97.62 91 LEU A CA 1
ATOM 683 C C . LEU A 1 91 ? 4.350 1.140 3.552 1.00 97.62 91 LEU A C 1
ATOM 685 O O . LEU A 1 91 ? 5.162 1.087 2.630 1.00 97.62 91 LEU A O 1
ATOM 689 N N . GLN A 1 92 ? 4.140 0.109 4.375 1.00 97.62 92 GLN A N 1
ATOM 690 C CA . GLN A 1 92 ? 4.850 -1.169 4.252 1.00 97.62 92 GLN A CA 1
ATOM 691 C C . GLN A 1 92 ? 4.574 -1.886 2.922 1.00 97.62 92 GLN A C 1
ATOM 693 O O . GLN A 1 92 ? 5.486 -2.488 2.352 1.00 97.62 92 GLN A O 1
ATOM 698 N N . HIS A 1 93 ? 3.350 -1.801 2.396 1.00 95.12 93 HIS A N 1
ATOM 699 C CA . HIS A 1 93 ? 3.021 -2.372 1.086 1.00 95.12 93 HIS A CA 1
ATOM 700 C C . HIS A 1 93 ? 3.657 -1.571 -0.056 1.00 95.12 93 HIS A C 1
ATOM 702 O O . HIS A 1 93 ? 4.235 -2.160 -0.968 1.00 95.12 93 HIS A O 1
ATOM 708 N N . LEU A 1 94 ? 3.622 -0.237 0.019 1.00 97.00 94 LEU A N 1
ATOM 709 C CA . LEU A 1 94 ? 4.257 0.631 -0.979 1.00 97.00 94 LEU A CA 1
ATOM 710 C C . LEU A 1 94 ? 5.781 0.442 -1.024 1.00 97.00 94 LEU A C 1
ATOM 712 O O . LEU A 1 94 ? 6.356 0.426 -2.111 1.00 97.00 94 LEU A O 1
ATOM 716 N N . ASP A 1 95 ? 6.432 0.249 0.126 1.00 97.81 95 ASP A N 1
ATOM 717 C CA . ASP A 1 95 ? 7.860 -0.087 0.192 1.00 97.81 95 ASP A CA 1
ATOM 718 C C . ASP A 1 95 ? 8.169 -1.430 -0.489 1.00 97.81 95 ASP A C 1
ATOM 720 O O . ASP A 1 95 ? 9.114 -1.538 -1.276 1.00 97.81 95 ASP A O 1
ATOM 724 N N . ALA A 1 96 ? 7.355 -2.456 -0.223 1.00 96.19 96 ALA A N 1
ATOM 725 C CA . ALA A 1 96 ? 7.517 -3.763 -0.850 1.00 96.19 96 ALA A CA 1
ATOM 726 C C . ALA A 1 96 ? 7.376 -3.691 -2.375 1.00 96.19 96 ALA A C 1
ATOM 728 O O . ALA A 1 96 ? 8.211 -4.247 -3.096 1.00 96.19 96 ALA A O 1
ATOM 729 N N . ASP A 1 97 ? 6.378 -2.954 -2.858 1.00 96.00 97 ASP A N 1
ATOM 730 C CA . ASP A 1 97 ? 6.193 -2.699 -4.282 1.00 96.00 97 ASP A CA 1
ATOM 731 C C . ASP A 1 97 ? 7.382 -1.939 -4.883 1.00 96.00 97 ASP A C 1
ATOM 733 O O . ASP A 1 97 ? 7.862 -2.315 -5.950 1.00 96.00 97 ASP A O 1
ATOM 737 N N . LEU A 1 98 ? 7.907 -0.908 -4.208 1.00 97.75 98 LEU A N 1
ATOM 738 C CA . LEU A 1 98 ? 9.071 -0.154 -4.687 1.00 97.75 98 LEU A CA 1
ATOM 739 C C . LEU A 1 98 ? 10.310 -1.041 -4.819 1.00 97.75 98 LEU A C 1
ATOM 741 O O . LEU A 1 98 ? 10.957 -1.030 -5.864 1.00 97.75 98 LEU A O 1
ATOM 745 N N . ARG A 1 99 ? 10.616 -1.864 -3.809 1.00 97.44 99 ARG A N 1
ATOM 746 C CA . ARG A 1 99 ? 11.734 -2.822 -3.885 1.00 97.44 99 ARG A CA 1
ATOM 747 C C . ARG A 1 99 ? 11.572 -3.801 -5.046 1.00 97.44 99 ARG A C 1
ATOM 749 O O . ARG A 1 99 ? 12.552 -4.148 -5.713 1.00 97.44 99 ARG A O 1
ATOM 756 N N . TRP A 1 100 ? 10.343 -4.235 -5.312 1.00 96.12 100 TRP A N 1
ATOM 757 C CA . TRP A 1 100 ? 10.052 -5.079 -6.465 1.00 96.12 100 TRP A CA 1
ATOM 758 C C . TRP A 1 100 ? 10.217 -4.328 -7.796 1.00 96.12 100 TRP A C 1
ATOM 760 O O . TRP A 1 100 ? 10.839 -4.867 -8.712 1.00 96.12 100 TRP A O 1
ATOM 770 N N . ILE A 1 101 ? 9.745 -3.080 -7.897 1.00 96.69 101 ILE A N 1
ATOM 771 C CA . ILE A 1 101 ? 9.911 -2.222 -9.082 1.00 96.69 101 ILE A CA 1
ATOM 772 C C . ILE A 1 101 ? 11.393 -2.045 -9.421 1.00 96.69 101 ILE A C 1
ATOM 774 O O . ILE A 1 101 ? 11.775 -2.227 -10.577 1.00 96.69 101 ILE A O 1
ATOM 778 N N . GLU A 1 102 ? 12.236 -1.746 -8.432 1.00 96.50 102 GLU A N 1
ATOM 779 C CA . GLU A 1 102 ? 13.682 -1.599 -8.644 1.00 96.50 102 GLU A CA 1
ATOM 780 C C . GLU A 1 102 ? 14.313 -2.906 -9.150 1.00 96.50 102 GLU A C 1
ATOM 782 O O . GLU A 1 102 ? 15.094 -2.903 -10.103 1.00 96.50 102 GLU A O 1
ATOM 787 N N . THR A 1 103 ? 13.906 -4.047 -8.581 1.00 95.62 103 THR A N 1
ATOM 788 C CA . THR A 1 103 ? 14.349 -5.374 -9.039 1.00 95.62 103 THR A CA 1
ATOM 789 C C . THR A 1 103 ? 13.929 -5.642 -10.488 1.00 95.62 103 THR A C 1
ATOM 791 O O . THR A 1 103 ? 14.726 -6.143 -11.283 1.00 95.62 103 THR A O 1
ATOM 794 N N . ALA A 1 104 ? 12.689 -5.308 -10.855 1.00 94.00 104 ALA A N 1
ATOM 795 C CA . ALA A 1 104 ? 12.176 -5.494 -12.209 1.00 94.00 104 ALA A CA 1
ATOM 796 C C . ALA A 1 104 ? 12.925 -4.610 -13.219 1.00 94.00 104 ALA A C 1
ATOM 798 O O . ALA A 1 104 ? 13.380 -5.107 -14.248 1.00 94.00 104 ALA A O 1
ATOM 799 N N . LEU A 1 105 ? 13.125 -3.328 -12.897 1.00 94.50 105 LEU A N 1
ATOM 800 C CA . LEU A 1 105 ? 13.873 -2.387 -13.733 1.00 94.50 105 LEU A CA 1
ATOM 801 C C . LEU A 1 105 ? 15.329 -2.824 -13.946 1.00 94.50 105 LEU A C 1
ATOM 803 O O . LEU A 1 105 ? 15.846 -2.673 -15.052 1.00 94.50 105 LEU A O 1
ATOM 807 N N . ALA A 1 106 ? 15.990 -3.360 -12.916 1.00 93.56 106 ALA A N 1
ATOM 808 C CA . ALA A 1 106 ? 17.354 -3.875 -13.031 1.00 93.56 106 ALA A CA 1
ATOM 809 C C . ALA A 1 106 ? 17.432 -5.062 -14.006 1.00 93.56 106 ALA A C 1
ATOM 811 O O . ALA A 1 106 ? 18.208 -5.025 -14.959 1.00 93.56 106 ALA A O 1
ATOM 812 N N . ARG A 1 107 ? 16.553 -6.058 -13.842 1.00 90.44 107 ARG A N 1
ATOM 813 C CA . ARG A 1 107 ? 16.503 -7.239 -14.723 1.00 90.44 107 ARG A CA 1
ATOM 814 C C . ARG A 1 107 ? 16.192 -6.884 -16.175 1.00 90.44 107 ARG A C 1
ATOM 816 O O . ARG A 1 107 ? 16.721 -7.502 -17.092 1.00 90.44 107 ARG A O 1
ATOM 823 N N . MET A 1 108 ? 15.332 -5.893 -16.407 1.00 88.44 108 MET A N 1
ATOM 824 C CA . MET A 1 108 ? 15.014 -5.454 -17.768 1.00 88.44 108 MET A CA 1
ATOM 825 C C . MET A 1 108 ? 16.216 -4.817 -18.475 1.00 88.44 108 MET A C 1
ATOM 827 O O . MET A 1 108 ? 16.350 -5.002 -19.681 1.00 88.44 108 MET A O 1
ATOM 831 N N . LYS A 1 109 ? 17.100 -4.118 -17.747 1.00 86.00 109 LYS A N 1
ATOM 832 C CA . LYS A 1 109 ? 18.344 -3.557 -18.305 1.00 86.00 109 LYS A CA 1
ATOM 833 C C . LYS A 1 109 ? 19.333 -4.654 -18.692 1.00 86.00 109 LYS A C 1
ATOM 835 O O . LYS A 1 109 ? 19.802 -4.658 -19.821 1.00 86.00 109 LYS A O 1
ATOM 840 N N . GLU A 1 110 ? 19.550 -5.636 -17.813 1.00 82.38 110 GLU A N 1
ATOM 841 C CA . GLU A 1 110 ? 20.422 -6.795 -18.085 1.00 82.38 110 GLU A CA 1
ATOM 842 C C . GLU A 1 110 ? 20.018 -7.547 -19.365 1.00 82.38 110 GLU A C 1
ATOM 844 O O . GLU A 1 110 ? 20.868 -7.973 -20.138 1.00 82.38 110 GLU A O 1
ATOM 849 N N . HIS A 1 111 ? 18.712 -7.675 -19.618 1.00 72.75 111 HIS A N 1
ATOM 850 C CA . HIS A 1 111 ? 18.179 -8.305 -20.829 1.00 72.75 111 HIS A CA 1
ATOM 851 C C . HIS A 1 111 ? 18.278 -7.454 -22.102 1.00 72.75 111 HIS A C 1
ATOM 853 O O . HIS A 1 111 ? 18.055 -7.988 -23.188 1.00 72.75 111 HIS A O 1
ATOM 859 N N . ASN A 1 112 ? 18.506 -6.148 -21.981 1.00 63.94 112 ASN A N 1
ATOM 860 C CA . ASN A 1 112 ? 18.605 -5.233 -23.116 1.00 63.94 112 ASN A CA 1
ATOM 861 C C . ASN A 1 112 ? 20.065 -5.009 -23.551 1.00 63.94 112 ASN A C 1
ATOM 863 O O . ASN A 1 112 ? 20.298 -4.596 -24.683 1.00 63.94 112 ASN A O 1
ATOM 867 N N . ASP A 1 113 ? 21.017 -5.308 -22.660 1.00 60.25 113 ASP A N 1
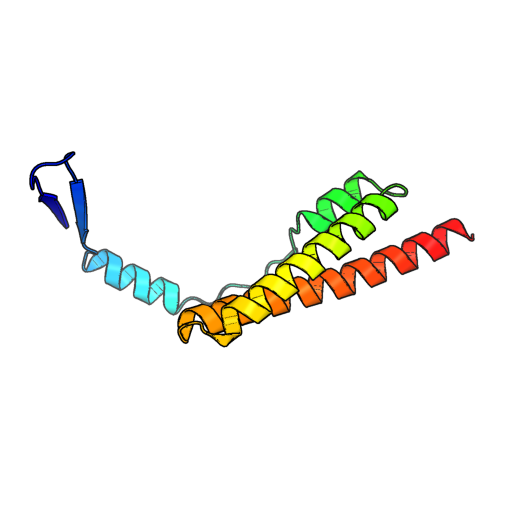ATOM 868 C CA . ASP A 1 113 ? 22.467 -5.228 -22.885 1.00 60.25 113 ASP A CA 1
ATOM 869 C C . ASP A 1 113 ? 23.080 -6.557 -23.40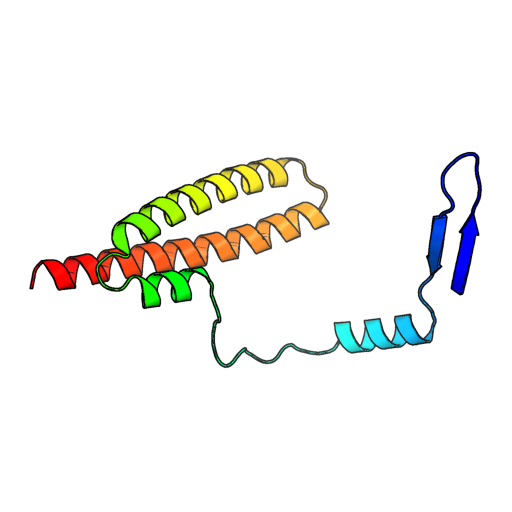0 1.00 60.25 113 ASP A C 1
ATOM 871 O O . ASP A 1 113 ? 24.285 -6.620 -23.655 1.00 60.25 113 ASP A O 1
ATOM 875 N N . ALA A 1 114 ? 22.262 -7.609 -23.550 1.00 54.47 114 ALA A N 1
ATOM 876 C CA . ALA A 1 114 ? 22.621 -8.949 -24.038 1.00 54.47 114 ALA A CA 1
ATOM 877 C C . ALA A 1 114 ? 22.027 -9.233 -25.427 1.00 54.47 114 ALA A C 1
ATOM 879 O O . ALA A 1 114 ? 22.735 -9.863 -26.246 1.00 54.47 114 ALA A O 1
#

Sequence (114 aa):
MAETQQEGGPERVLYAITDSGRAELERWLNAVEPSAPYVASPLFARVAVAGKAADGYLLRQREAHLARMRELTAEKASGAPAQVLAADYALQHLDADLRWIETALARMKEHNDA

Nearest PDB structures (foldseek):
  5x11-assembly3_D  TM=7.686E-01  e=8.856E-04  Bacillus spizizenii str. W23
  6ly9-assembly1_V  TM=5.019E-01  e=5.648E+00  Thermus thermophilus HB8

pLDDT: mean 89.19, std 11.83, range [53.84, 98.56]

Mean predicted aligned error: 7.92 Å

Radius of gyration: 21.98 Å; Cα contacts (8 Å, |Δi|>4): 50; chains: 1; bounding box: 60×37×42 Å

InterPro domains:
  IPR036388 Winged helix-like DNA-binding domain superfamily [G3DSA:1.10.10.10] (1-35)
  IPR036390 Winged helix DNA-binding domain superfamily [SSF46785] (4-111)